Protein AF-A0A523H7Q6-F1 (afdb_monomer_lite)

Secondary structure (DSSP, 8-state):
-THHHHHHHHHHHTSTT--HHHHHHHHHTT--SHHHHHTS-HHHHHHHH---HHHHHHHHHHHTGGGG-

Structure (mmCIF, N/CA/C/O backbone):
data_AF-A0A523H7Q6-F1
#
_entry.id   AF-A0A523H7Q6-F1
#
loop_
_atom_site.group_PDB
_atom_site.id
_atom_site.type_symbol
_atom_site.label_atom_id
_atom_site.label_alt_id
_atom_site.label_comp_id
_atom_site.label_asym_id
_atom_site.label_entity_id
_atom_site.label_seq_id
_atom_site.pdbx_PDB_ins_code
_atom_site.Cartn_x
_atom_site.Cartn_y
_atom_site.Cartn_z
_atom_site.occupancy
_atom_site.B_iso_or_equiv
_atom_site.auth_seq_id
_atom_site.auth_comp_id
_atom_site.auth_asym_id
_atom_site.auth_atom_id
_atom_site.pdbx_PDB_model_num
ATOM 1 N N . SER A 1 1 ? -16.602 4.054 14.950 1.00 51.53 1 SER A N 1
ATOM 2 C CA . SER A 1 1 ? -15.435 4.875 15.309 1.00 51.53 1 SER A CA 1
ATOM 3 C C . SER A 1 1 ? -14.664 5.191 14.047 1.00 51.53 1 SER A C 1
ATOM 5 O O . SER A 1 1 ? -13.835 4.390 13.636 1.00 51.53 1 SER A O 1
ATOM 7 N N . GLU A 1 2 ? -15.001 6.299 13.392 1.00 52.91 2 GLU A N 1
ATOM 8 C CA . GLU A 1 2 ? -14.277 6.807 12.212 1.00 52.91 2 GLU A CA 1
ATOM 9 C C . GLU A 1 2 ? -12.840 7.232 12.582 1.00 52.91 2 GLU A C 1
ATOM 11 O O . GLU A 1 2 ? -11.919 7.058 11.794 1.00 52.91 2 GLU A O 1
ATOM 16 N N . GLU A 1 3 ? -12.621 7.604 13.847 1.00 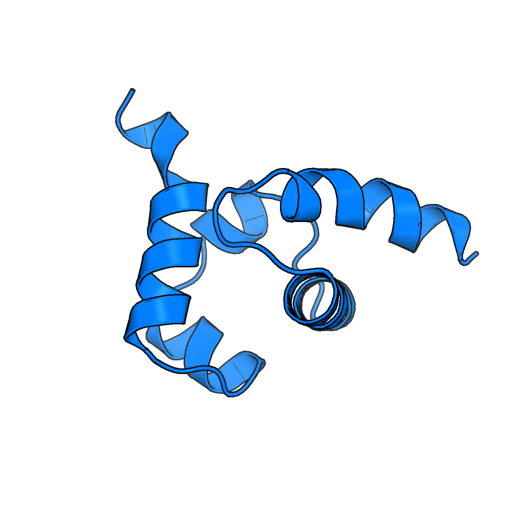49.78 3 GLU A N 1
ATOM 17 C CA . GLU A 1 3 ? -11.328 8.009 14.425 1.00 49.78 3 GLU A CA 1
ATOM 18 C C . GLU A 1 3 ? -10.211 6.941 14.333 1.00 49.78 3 GLU A C 1
ATOM 20 O O . GLU A 1 3 ? -9.031 7.268 14.238 1.00 49.78 3 GLU A O 1
ATOM 25 N N . ASN A 1 4 ? -10.554 5.646 14.307 1.00 51.03 4 ASN A N 1
ATOM 26 C CA . ASN A 1 4 ? -9.551 4.578 14.160 1.00 51.03 4 ASN A CA 1
ATOM 27 C C . ASN A 1 4 ? -9.100 4.381 12.704 1.00 51.03 4 ASN A C 1
ATOM 29 O O . ASN A 1 4 ? -8.021 3.847 12.470 1.00 51.03 4 ASN A O 1
ATOM 33 N N . VAL A 1 5 ? -9.921 4.777 11.726 1.00 53.19 5 VAL A N 1
ATOM 34 C CA . VAL A 1 5 ? -9.563 4.698 10.301 1.00 53.19 5 VAL A CA 1
ATOM 35 C C . VAL A 1 5 ? -8.663 5.871 9.927 1.00 53.19 5 VAL A C 1
ATOM 37 O O . VAL A 1 5 ? -7.733 5.688 9.149 1.00 53.19 5 VAL A O 1
ATOM 40 N N . GLU A 1 6 ? -8.893 7.049 10.516 1.00 52.81 6 GLU A N 1
ATOM 41 C CA . GLU A 1 6 ? -8.065 8.229 10.259 1.00 52.81 6 GLU A CA 1
ATOM 42 C C . GLU A 1 6 ? -6.619 8.040 10.720 1.00 52.81 6 GLU A C 1
ATOM 44 O O . GLU A 1 6 ? -5.731 8.201 9.891 1.00 52.81 6 GLU A O 1
ATOM 49 N N . ASN A 1 7 ? -6.385 7.606 11.966 1.00 54.31 7 ASN A N 1
ATOM 50 C CA . ASN A 1 7 ? -5.025 7.402 12.490 1.00 54.31 7 ASN A CA 1
ATOM 51 C C . ASN A 1 7 ? -4.275 6.256 11.783 1.00 54.31 7 ASN A C 1
ATOM 53 O O . ASN A 1 7 ? -3.080 6.345 11.537 1.00 54.31 7 ASN A O 1
ATOM 57 N N . MET A 1 8 ? -4.968 5.170 11.420 1.00 54.81 8 MET A N 1
ATOM 58 C CA . MET A 1 8 ? -4.352 4.035 10.714 1.00 54.81 8 MET A CA 1
ATOM 59 C C . MET A 1 8 ? -4.024 4.368 9.251 1.00 54.81 8 MET A C 1
ATOM 61 O O . MET A 1 8 ? -3.085 3.829 8.683 1.00 54.81 8 MET A O 1
ATOM 65 N N . ALA A 1 9 ? -4.768 5.279 8.625 1.00 60.22 9 ALA A N 1
ATOM 66 C CA . ALA A 1 9 ? -4.446 5.741 7.282 1.00 60.22 9 ALA A CA 1
ATOM 67 C C . ALA A 1 9 ? -3.239 6.693 7.250 1.00 60.22 9 ALA A C 1
ATOM 69 O O . ALA A 1 9 ? -2.712 6.915 6.163 1.00 60.22 9 ALA A O 1
ATOM 70 N N . GLU A 1 10 ? -2.799 7.271 8.375 1.00 66.12 10 GLU A N 1
ATOM 71 C CA . GLU A 1 10 ? -1.698 8.248 8.377 1.00 66.12 10 GLU A CA 1
ATOM 72 C C . GLU A 1 10 ? -0.359 7.636 7.954 1.00 66.12 10 GLU A C 1
ATOM 74 O O . GLU A 1 10 ? 0.313 8.217 7.100 1.00 66.12 10 GLU A O 1
ATOM 79 N N . ASP A 1 11 ? -0.017 6.440 8.446 1.00 76.38 11 ASP A N 1
ATOM 80 C CA . ASP A 1 11 ? 1.225 5.750 8.064 1.00 76.38 11 ASP A CA 1
ATOM 81 C C . ASP A 1 11 ? 1.273 5.509 6.552 1.00 76.38 11 ASP A C 1
ATOM 83 O O . ASP A 1 11 ? 2.254 5.839 5.887 1.00 76.38 11 ASP A O 1
ATOM 87 N N . LEU A 1 12 ? 0.175 5.008 5.980 1.00 84.50 12 LEU A N 1
ATOM 88 C CA . LEU A 1 12 ? 0.066 4.787 4.539 1.00 84.50 12 LEU A CA 1
ATOM 89 C C . LEU A 1 12 ? 0.075 6.101 3.754 1.00 84.50 12 LEU A C 1
ATOM 91 O O .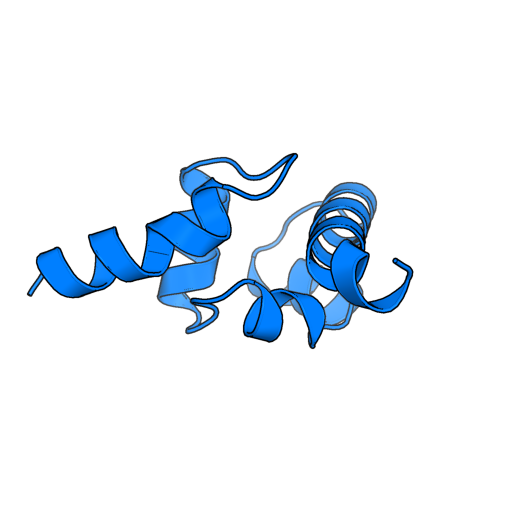 LEU A 1 12 ? 0.772 6.192 2.749 1.00 84.50 12 LEU A O 1
ATOM 95 N N . ARG A 1 13 ? -0.651 7.129 4.213 1.00 84.38 13 ARG A N 1
ATOM 96 C CA . ARG A 1 13 ? -0.703 8.461 3.578 1.00 84.38 13 ARG A CA 1
ATOM 97 C C . ARG A 1 13 ? 0.656 9.157 3.535 1.00 84.38 13 ARG A C 1
ATOM 99 O O . ARG A 1 13 ? 0.839 10.035 2.698 1.00 84.38 13 ARG A O 1
ATOM 106 N N . SER A 1 14 ? 1.582 8.792 4.419 1.00 85.12 14 SER A N 1
ATOM 107 C CA . SER A 1 14 ? 2.942 9.337 4.430 1.00 85.12 14 SER A CA 1
ATOM 108 C C . SER A 1 14 ? 3.871 8.704 3.383 1.00 85.12 14 SER A C 1
ATOM 110 O O . SER A 1 14 ? 4.943 9.249 3.116 1.00 85.12 14 SER A O 1
ATOM 112 N N . LEU A 1 15 ? 3.468 7.585 2.763 1.00 90.44 15 LEU A N 1
ATOM 113 C CA . LEU A 1 15 ? 4.270 6.902 1.751 1.00 90.44 15 LEU A CA 1
ATOM 114 C C . LEU A 1 15 ? 4.320 7.692 0.444 1.00 90.44 15 LEU A C 1
ATOM 116 O O . LEU A 1 15 ? 3.303 8.131 -0.096 1.00 90.44 15 LEU A O 1
ATOM 120 N N . GLU A 1 16 ? 5.524 7.808 -0.110 1.00 90.06 16 GLU A N 1
ATOM 121 C CA . GLU A 1 16 ? 5.724 8.406 -1.424 1.00 90.06 16 GLU A CA 1
ATOM 122 C C . GLU A 1 16 ? 4.924 7.646 -2.495 1.00 90.06 16 GLU A C 1
ATOM 124 O O . GLU A 1 16 ? 5.004 6.422 -2.618 1.00 90.06 16 GLU A O 1
ATOM 129 N N . GLY A 1 17 ? 4.135 8.388 -3.274 1.00 89.31 17 GLY A N 1
ATOM 130 C CA . GLY A 1 17 ? 3.262 7.829 -4.306 1.00 89.31 17 GLY A CA 1
ATOM 131 C C . GLY A 1 17 ? 1.900 7.338 -3.804 1.00 89.31 17 GLY A C 1
ATOM 132 O O . GLY A 1 17 ? 1.076 6.949 -4.632 1.00 89.31 17 GLY A O 1
ATOM 133 N N . MET A 1 18 ? 1.625 7.389 -2.494 1.00 94.19 18 MET A N 1
ATOM 134 C CA . MET A 1 18 ? 0.296 7.102 -1.950 1.00 94.19 18 MET A CA 1
ATOM 135 C C . MET A 1 18 ? -0.659 8.278 -2.177 1.00 94.19 18 MET A C 1
ATOM 137 O O . MET A 1 18 ? -0.333 9.428 -1.887 1.00 94.19 18 MET A O 1
ATOM 141 N N . ASP A 1 19 ? 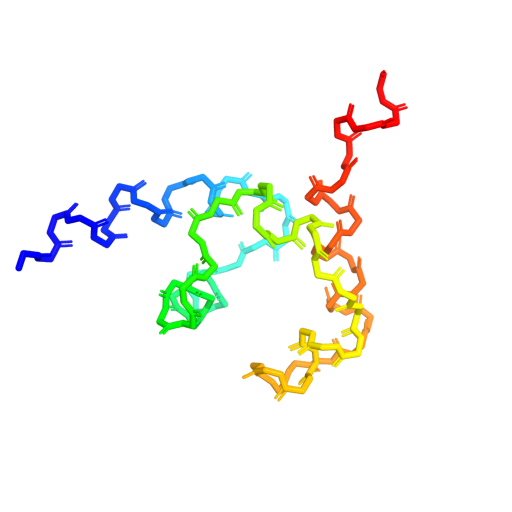-1.878 7.982 -2.627 1.00 92.06 19 ASP A N 1
ATOM 142 C CA . ASP A 1 19 ? -2.996 8.926 -2.593 1.00 92.06 19 ASP A CA 1
ATOM 143 C C . ASP A 1 19 ? -4.100 8.470 -1.633 1.00 92.06 19 ASP A C 1
ATOM 145 O O . ASP A 1 19 ? -4.155 7.322 -1.187 1.00 92.06 19 ASP A O 1
ATOM 149 N N . SER A 1 20 ? -4.990 9.403 -1.293 1.00 89.50 20 SER A N 1
ATOM 150 C CA . SER A 1 20 ? -6.062 9.184 -0.320 1.00 89.50 20 SER A CA 1
ATOM 151 C C . SER A 1 20 ? -7.044 8.083 -0.724 1.00 89.50 20 SER A C 1
ATOM 153 O O . SER A 1 20 ? -7.620 7.443 0.155 1.00 89.50 20 SER A O 1
ATOM 155 N N . GLU A 1 21 ? -7.258 7.873 -2.025 1.00 90.88 21 GLU A N 1
ATOM 156 C CA . GLU A 1 21 ? -8.156 6.836 -2.534 1.00 90.88 21 GLU A CA 1
ATOM 157 C C . GLU A 1 21 ? -7.546 5.452 -2.310 1.00 90.88 21 GLU A C 1
ATOM 159 O O . GLU A 1 21 ? -8.155 4.620 -1.638 1.00 90.88 21 GLU A O 1
ATOM 164 N N . THR A 1 22 ? -6.300 5.262 -2.745 1.00 92.88 22 THR A N 1
ATOM 165 C CA . THR A 1 22 ? -5.536 4.021 -2.557 1.00 92.88 22 THR A CA 1
ATOM 166 C C . THR A 1 22 ? -5.370 3.697 -1.071 1.00 92.88 22 THR A C 1
ATOM 168 O O . THR A 1 22 ? -5.601 2.564 -0.653 1.00 92.88 22 THR A O 1
ATOM 171 N N . ALA A 1 23 ? -5.031 4.690 -0.241 1.00 92.06 23 ALA A N 1
ATOM 172 C CA . ALA A 1 23 ? -4.880 4.502 1.203 1.00 92.06 23 ALA A CA 1
ATOM 173 C C . ALA A 1 23 ? -6.188 4.045 1.869 1.00 92.06 23 ALA A C 1
ATOM 175 O O . ALA A 1 23 ? -6.171 3.186 2.752 1.00 92.06 23 ALA A O 1
ATOM 176 N N . ARG A 1 24 ? -7.333 4.594 1.438 1.00 90.06 24 ARG A N 1
ATOM 177 C CA . ARG A 1 24 ? -8.651 4.173 1.931 1.00 90.06 24 ARG A CA 1
ATOM 178 C C . ARG A 1 24 ? -8.967 2.742 1.507 1.00 90.06 24 ARG A C 1
ATOM 180 O O . ARG A 1 24 ? -9.394 1.956 2.348 1.00 90.06 24 ARG A O 1
ATOM 187 N N . GLU A 1 25 ? -8.750 2.396 0.241 1.00 92.94 25 GLU A N 1
ATOM 188 C CA . GLU A 1 25 ? -9.000 1.038 -0.256 1.00 92.94 25 GLU A CA 1
ATOM 189 C C . GLU A 1 25 ? -8.138 0.001 0.468 1.00 92.94 25 GLU A C 1
ATOM 191 O O . GLU A 1 25 ? -8.650 -1.029 0.904 1.00 92.94 25 GLU A O 1
ATOM 196 N N . LEU A 1 26 ? -6.855 0.295 0.684 1.00 93.44 26 LEU A N 1
ATOM 197 C CA . LEU A 1 26 ? -5.959 -0.540 1.487 1.00 93.44 26 LEU A CA 1
ATOM 198 C C . LEU A 1 26 ? -6.480 -0.720 2.919 1.00 93.44 26 LEU A C 1
ATOM 200 O O . LEU A 1 26 ? -6.578 -1.853 3.403 1.00 93.44 26 LEU A O 1
ATOM 204 N N . ALA A 1 27 ? -6.902 0.368 3.569 1.00 90.56 27 ALA A N 1
ATOM 205 C CA . ALA A 1 27 ? -7.445 0.322 4.924 1.00 90.56 27 ALA A CA 1
ATOM 206 C C . ALA A 1 27 ? -8.729 -0.524 5.019 1.00 90.56 27 ALA A C 1
ATOM 208 O O . ALA A 1 27 ? -8.896 -1.282 5.980 1.00 90.56 27 ALA A O 1
ATOM 209 N N . GLU A 1 28 ? -9.610 -0.451 4.015 1.00 91.38 28 GLU A N 1
ATOM 210 C CA . GLU A 1 28 ? -10.813 -1.291 3.902 1.00 91.38 28 GLU A CA 1
ATOM 211 C C . GLU A 1 28 ? -10.478 -2.781 3.740 1.00 91.38 28 GLU A C 1
ATOM 213 O O . GLU A 1 28 ? -11.237 -3.641 4.191 1.00 91.38 28 GLU A O 1
ATOM 218 N N . LYS A 1 29 ? -9.322 -3.100 3.148 1.00 93.25 29 LYS A N 1
ATOM 219 C CA . LYS A 1 29 ? -8.795 -4.468 3.009 1.00 93.25 29 LYS A CA 1
ATOM 220 C C . LYS A 1 29 ? -7.974 -4.933 4.213 1.00 93.25 29 LYS A C 1
ATOM 222 O O . LYS A 1 29 ? -7.481 -6.057 4.216 1.00 93.25 29 LYS A O 1
ATOM 227 N N . GLY A 1 30 ? -7.858 -4.104 5.251 1.00 90.88 30 GLY A N 1
ATOM 228 C CA . GLY A 1 30 ? -7.108 -4.422 6.465 1.00 90.88 30 GLY A CA 1
ATOM 229 C C . GLY A 1 30 ? -5.602 -4.183 6.357 1.00 90.88 30 GLY A C 1
ATOM 230 O O . GLY A 1 30 ? -4.885 -4.517 7.295 1.00 90.88 30 GLY A O 1
ATOM 231 N N . ILE A 1 31 ? -5.131 -3.573 5.269 1.00 93.69 31 ILE A N 1
ATOM 232 C CA . ILE A 1 31 ? -3.752 -3.113 5.114 1.00 93.69 31 ILE A CA 1
ATOM 233 C C . ILE A 1 31 ? -3.689 -1.713 5.705 1.00 93.69 31 ILE A C 1
ATOM 235 O O . ILE A 1 31 ? -4.232 -0.769 5.137 1.00 93.69 31 ILE A O 1
ATOM 239 N N . LYS A 1 32 ? -3.108 -1.594 6.898 1.00 90.44 32 LYS A N 1
ATOM 240 C CA . LYS A 1 32 ? -3.214 -0.372 7.710 1.00 90.44 32 LYS A CA 1
ATOM 241 C C . LYS A 1 32 ? -1.882 0.248 8.076 1.00 90.44 32 LYS A C 1
ATOM 243 O O . LYS A 1 32 ? -1.856 1.343 8.606 1.00 90.44 32 LYS A O 1
ATOM 248 N N . THR A 1 33 ? -0.787 -0.451 7.830 1.00 91.75 33 THR A N 1
ATOM 249 C CA . THR A 1 33 ? 0.552 0.039 8.135 1.00 91.75 33 THR A CA 1
ATOM 250 C C . THR A 1 33 ? 1.444 -0.125 6.920 1.00 91.75 33 THR A C 1
ATOM 252 O O . THR A 1 33 ? 1.169 -0.936 6.028 1.00 91.75 33 THR A O 1
ATOM 255 N N . GLN A 1 34 ? 2.546 0.622 6.904 1.00 92.88 34 GLN A N 1
ATOM 256 C CA . GLN A 1 34 ? 3.603 0.433 5.917 1.00 92.88 34 GLN A CA 1
ATOM 257 C C . GLN A 1 34 ? 4.089 -1.025 5.882 1.00 92.88 34 GLN A C 1
ATOM 259 O O . GLN A 1 34 ? 4.275 -1.572 4.801 1.00 92.88 34 GLN A O 1
ATOM 264 N N . GLU A 1 35 ? 4.248 -1.670 7.041 1.00 93.44 35 GLU A N 1
ATOM 265 C CA . GLU A 1 35 ? 4.676 -3.072 7.129 1.00 93.44 35 GLU A CA 1
ATOM 266 C C . GLU A 1 35 ? 3.671 -4.021 6.465 1.00 93.44 35 GLU A C 1
ATOM 268 O O . GLU A 1 35 ? 4.068 -4.875 5.678 1.00 93.44 35 GLU A O 1
ATOM 273 N N . ASN A 1 36 ? 2.363 -3.824 6.684 1.00 94.88 36 ASN A N 1
ATOM 274 C CA . ASN A 1 36 ? 1.343 -4.640 6.018 1.00 94.88 36 ASN A CA 1
ATOM 275 C C . ASN A 1 36 ? 1.436 -4.535 4.492 1.00 94.88 36 ASN A C 1
ATOM 277 O O . ASN A 1 36 ? 1.246 -5.531 3.802 1.00 94.88 36 ASN A O 1
ATOM 281 N N . LEU A 1 37 ? 1.713 -3.336 3.969 1.00 95.81 37 LEU A N 1
ATOM 282 C CA . LEU A 1 37 ? 1.892 -3.121 2.535 1.00 95.81 37 LEU A CA 1
ATOM 283 C C . LEU A 1 37 ? 3.217 -3.715 2.030 1.00 95.81 37 LEU A C 1
ATOM 285 O O . LEU A 1 37 ? 3.250 -4.300 0.950 1.00 95.81 37 LEU A O 1
ATOM 289 N N . ALA A 1 38 ? 4.296 -3.601 2.807 1.00 95.94 38 ALA A N 1
ATOM 290 C CA . ALA A 1 38 ? 5.607 -4.156 2.476 1.00 95.94 38 ALA A CA 1
ATOM 291 C C . ALA A 1 38 ? 5.590 -5.693 2.387 1.00 95.94 38 ALA A C 1
ATOM 293 O O . ALA A 1 38 ? 6.345 -6.272 1.600 1.00 95.94 38 ALA A O 1
ATOM 294 N N . ASP A 1 39 ? 4.708 -6.352 3.133 1.00 96.38 39 ASP A N 1
ATOM 295 C CA . ASP A 1 39 ? 4.547 -7.808 3.114 1.00 96.38 39 ASP A CA 1
ATOM 296 C C . ASP A 1 39 ? 3.784 -8.335 1.885 1.00 96.38 39 ASP A C 1
ATOM 298 O O . ASP A 1 39 ? 3.855 -9.528 1.588 1.00 96.38 39 ASP A O 1
ATOM 302 N N . LEU A 1 40 ? 3.094 -7.476 1.124 1.00 97.62 40 LEU A N 1
ATOM 303 C CA . LEU A 1 40 ? 2.329 -7.908 -0.050 1.00 97.62 40 LEU A CA 1
ATOM 304 C C . LEU A 1 40 ? 3.217 -8.263 -1.253 1.00 97.62 40 LEU A C 1
ATOM 306 O O . LEU A 1 40 ? 4.270 -7.663 -1.504 1.00 97.62 40 LEU A O 1
ATOM 310 N N . ALA A 1 41 ? 2.752 -9.218 -2.061 1.00 98.19 41 ALA A N 1
ATOM 311 C CA . ALA A 1 41 ? 3.233 -9.380 -3.427 1.00 98.19 41 ALA A CA 1
ATOM 312 C C . ALA A 1 41 ? 2.576 -8.346 -4.358 1.00 98.19 41 ALA A C 1
ATOM 314 O O . ALA A 1 41 ? 1.469 -7.868 -4.109 1.00 98.19 41 ALA A O 1
ATOM 315 N N . VAL A 1 42 ? 3.258 -8.010 -5.458 1.00 98.00 42 VAL A N 1
ATOM 316 C CA . VAL A 1 42 ? 2.733 -7.063 -6.460 1.00 98.00 42 VAL A CA 1
ATOM 317 C C . VAL A 1 42 ? 1.426 -7.571 -7.059 1.00 98.00 42 VAL A C 1
ATOM 319 O O . VAL A 1 42 ? 0.461 -6.813 -7.130 1.00 98.00 42 VAL A O 1
ATOM 322 N N . ASP A 1 43 ? 1.379 -8.850 -7.429 1.00 98.00 43 ASP A N 1
ATOM 323 C CA . ASP A 1 43 ? 0.190 -9.462 -8.025 1.00 98.00 43 ASP A CA 1
ATOM 324 C C . ASP A 1 43 ? -0.991 -9.471 -7.040 1.00 98.00 43 ASP A C 1
ATOM 326 O O . ASP A 1 43 ? -2.104 -9.118 -7.424 1.00 98.00 43 ASP A O 1
ATOM 330 N N . ASP A 1 44 ? -0.739 -9.739 -5.752 1.00 97.94 44 ASP A N 1
ATOM 331 C CA . ASP A 1 44 ? -1.772 -9.695 -4.708 1.00 97.94 44 ASP A CA 1
ATOM 332 C C . ASP A 1 44 ? -2.379 -8.293 -4.579 1.00 97.94 44 ASP A C 1
ATOM 334 O O . ASP A 1 44 ? -3.598 -8.143 -4.494 1.00 97.94 44 ASP A O 1
ATOM 338 N N . LEU A 1 45 ? -1.546 -7.246 -4.596 1.00 97.44 45 LEU A N 1
ATOM 339 C CA . LEU A 1 45 ? -2.016 -5.864 -4.506 1.00 97.44 45 LEU A CA 1
ATOM 340 C C . LEU A 1 45 ? -2.829 -5.456 -5.746 1.00 97.44 45 LEU A C 1
ATOM 342 O O . LEU A 1 45 ? -3.903 -4.861 -5.614 1.00 97.44 45 LEU A O 1
ATOM 346 N N . VAL A 1 46 ? -2.359 -5.818 -6.944 1.00 97.88 46 VAL A N 1
ATOM 347 C CA . VAL A 1 46 ? -3.091 -5.611 -8.207 1.00 97.88 46 VAL A CA 1
ATOM 348 C C . VAL A 1 46 ? -4.451 -6.297 -8.154 1.00 97.88 46 VAL A C 1
ATOM 350 O O . VAL A 1 46 ? -5.473 -5.703 -8.503 1.00 97.88 46 VAL A O 1
ATOM 353 N N . GLU A 1 47 ? -4.509 -7.539 -7.683 1.00 97.00 47 GLU A N 1
ATOM 354 C CA . GLU A 1 47 ? -5.766 -8.270 -7.578 1.00 97.00 47 GLU A CA 1
ATOM 355 C C . GLU A 1 47 ? -6.702 -7.693 -6.511 1.00 97.00 47 GLU A C 1
ATOM 357 O O . GLU A 1 47 ? -7.921 -7.682 -6.725 1.00 97.00 47 GLU A O 1
ATOM 362 N N . MET A 1 48 ? -6.149 -7.197 -5.403 1.00 95.81 48 MET A N 1
ATOM 363 C CA . MET A 1 48 ? -6.888 -6.721 -4.234 1.00 95.81 48 MET A CA 1
ATOM 364 C C . MET A 1 48 ? -7.630 -5.404 -4.479 1.00 95.81 48 MET A C 1
ATOM 366 O O . MET A 1 48 ? -8.798 -5.295 -4.089 1.00 95.81 48 MET A O 1
ATOM 370 N N . ILE A 1 49 ? -6.969 -4.428 -5.108 1.00 95.25 49 ILE A N 1
ATOM 371 C CA . ILE A 1 49 ? -7.507 -3.068 -5.317 1.00 95.25 49 ILE A CA 1
ATOM 372 C C . ILE A 1 49 ? -7.586 -2.655 -6.798 1.00 95.25 49 ILE A C 1
ATOM 374 O O . ILE A 1 49 ? -7.962 -1.537 -7.114 1.00 95.25 49 ILE A O 1
ATOM 378 N N . LYS A 1 50 ? -7.293 -3.571 -7.732 1.00 96.12 50 LYS A N 1
ATOM 379 C CA . LYS A 1 50 ? -7.471 -3.375 -9.187 1.00 96.12 50 LYS A CA 1
ATOM 380 C C . LYS A 1 50 ? -6.699 -2.179 -9.766 1.00 96.12 50 LYS A C 1
ATOM 382 O O . LYS A 1 50 ? -7.168 -1.537 -10.703 1.00 96.12 50 LYS A O 1
ATOM 387 N N . ILE A 1 51 ? -5.498 -1.926 -9.246 1.00 95.56 51 ILE A N 1
ATOM 388 C CA . ILE A 1 51 ? -4.567 -0.915 -9.772 1.00 95.56 51 ILE A CA 1
ATOM 389 C C . ILE A 1 51 ? -3.599 -1.511 -10.800 1.00 95.56 51 ILE A C 1
ATOM 391 O O . ILE A 1 51 ? -3.500 -2.730 -10.944 1.00 95.56 51 ILE A O 1
ATOM 395 N N . ASP A 1 52 ? -2.867 -0.658 -11.517 1.00 96.69 52 ASP A N 1
ATOM 396 C CA . ASP A 1 52 ? -1.849 -1.122 -12.454 1.00 96.69 52 ASP A CA 1
ATOM 397 C C . ASP A 1 52 ? -0.632 -1.745 -11.742 1.00 96.69 52 ASP A C 1
ATOM 399 O O . ASP A 1 52 ? -0.268 -1.378 -10.621 1.00 96.69 52 ASP A O 1
ATOM 403 N N . THR A 1 53 ? 0.011 -2.699 -12.418 1.00 97.56 53 THR A N 1
ATOM 404 C CA . THR A 1 53 ? 1.147 -3.461 -11.882 1.00 97.56 53 THR A CA 1
ATOM 405 C C . THR A 1 53 ? 2.358 -2.591 -11.557 1.00 97.56 53 THR A C 1
ATOM 407 O O . THR A 1 53 ? 3.057 -2.872 -10.584 1.00 97.56 53 THR A O 1
ATOM 410 N N . GLU A 1 54 ? 2.627 -1.539 -12.336 1.00 97.31 54 GLU A N 1
ATOM 411 C CA . GLU A 1 54 ? 3.792 -0.686 -12.092 1.00 97.31 54 GLU A CA 1
ATOM 412 C C . GLU A 1 54 ? 3.573 0.164 -10.840 1.00 97.31 54 GLU A C 1
ATOM 414 O O . GLU A 1 54 ? 4.435 0.206 -9.968 1.00 97.31 54 GLU A O 1
ATOM 419 N N . ARG A 1 55 ? 2.387 0.748 -10.673 1.00 96.19 55 ARG A N 1
ATOM 420 C CA . ARG A 1 55 ? 1.991 1.464 -9.460 1.00 96.19 55 ARG A CA 1
ATOM 421 C C . ARG A 1 55 ? 2.003 0.561 -8.235 1.00 96.19 55 ARG A C 1
ATOM 423 O O . ARG A 1 55 ? 2.552 0.957 -7.210 1.00 96.19 55 ARG A O 1
ATOM 430 N N . ALA A 1 56 ? 1.455 -0.650 -8.331 1.00 97.38 56 ALA A N 1
ATOM 431 C CA . ALA A 1 56 ? 1.505 -1.620 -7.237 1.00 97.38 56 ALA A CA 1
ATOM 432 C C . ALA A 1 56 ? 2.952 -1.929 -6.826 1.00 97.38 56 ALA A C 1
ATOM 434 O O . ALA A 1 56 ? 3.289 -1.916 -5.640 1.00 97.38 56 ALA A O 1
ATOM 435 N N . LYS A 1 57 ? 3.831 -2.139 -7.811 1.00 97.69 57 LYS A N 1
ATOM 436 C CA . LYS A 1 57 ? 5.260 -2.356 -7.586 1.00 97.69 57 LYS A CA 1
ATOM 437 C C . LYS A 1 57 ? 5.926 -1.155 -6.920 1.00 97.69 57 LYS A C 1
ATOM 439 O O . LYS A 1 57 ? 6.664 -1.364 -5.961 1.00 97.69 57 LYS A O 1
ATOM 444 N N . GLN A 1 58 ? 5.668 0.066 -7.389 1.00 97.06 58 GLN A N 1
ATOM 445 C CA . GLN A 1 58 ? 6.218 1.284 -6.785 1.00 97.06 58 GLN A CA 1
ATOM 446 C C . GLN A 1 58 ? 5.805 1.397 -5.316 1.00 97.06 58 GLN A C 1
ATOM 448 O O . GLN A 1 58 ? 6.670 1.508 -4.456 1.00 97.06 58 GLN A O 1
ATOM 453 N N . LEU A 1 59 ? 4.513 1.259 -5.008 1.00 96.62 59 LEU A N 1
ATOM 454 C CA . LEU A 1 59 ? 4.003 1.348 -3.636 1.00 96.62 59 LEU A CA 1
ATOM 455 C C . LEU A 1 59 ? 4.631 0.302 -2.704 1.00 96.62 59 LEU A C 1
ATOM 457 O O . LEU A 1 59 ? 5.053 0.637 -1.597 1.00 96.62 59 LEU A O 1
ATOM 461 N N . ILE A 1 60 ? 4.744 -0.950 -3.155 1.00 96.75 60 ILE A N 1
ATOM 462 C CA . ILE A 1 60 ? 5.374 -2.023 -2.370 1.00 96.75 60 ILE A CA 1
ATOM 463 C C . ILE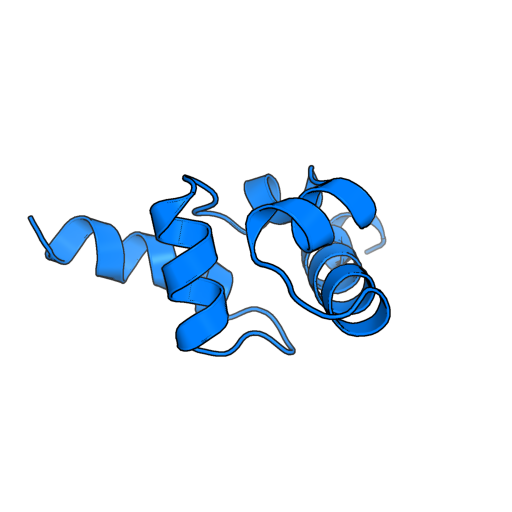 A 1 60 ? 6.870 -1.760 -2.187 1.00 96.75 60 ILE A C 1
ATOM 465 O O . ILE A 1 60 ? 7.398 -1.955 -1.094 1.00 96.75 60 ILE A O 1
ATOM 469 N N . MET A 1 61 ? 7.575 -1.308 -3.226 1.00 96.19 61 MET A N 1
ATOM 470 C CA . MET A 1 61 ? 8.997 -0.979 -3.110 1.00 96.19 61 MET A CA 1
ATOM 471 C C . MET A 1 61 ? 9.239 0.201 -2.166 1.00 96.19 61 MET A C 1
ATOM 473 O O . MET A 1 61 ? 10.141 0.113 -1.33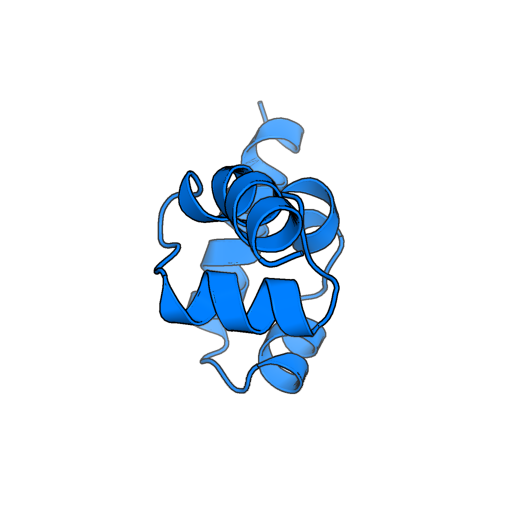5 1.00 96.19 61 MET A O 1
ATOM 477 N N . THR A 1 62 ? 8.415 1.249 -2.232 1.00 95.56 62 THR A N 1
ATOM 478 C CA . THR A 1 62 ? 8.448 2.374 -1.288 1.00 95.56 62 THR A CA 1
ATOM 479 C C . THR A 1 62 ? 8.212 1.889 0.137 1.00 95.56 62 THR A C 1
ATOM 481 O O . THR A 1 62 ? 8.983 2.220 1.036 1.00 95.56 62 THR A O 1
ATOM 484 N N . ALA A 1 63 ? 7.208 1.036 0.355 1.00 95.25 63 ALA A N 1
ATOM 485 C CA . ALA A 1 63 ? 6.940 0.467 1.672 1.00 95.25 63 ALA A CA 1
ATOM 486 C C . ALA A 1 63 ? 8.117 -0.378 2.206 1.00 95.25 63 ALA A C 1
ATOM 488 O O . ALA A 1 63 ? 8.377 -0.382 3.409 1.00 95.25 63 ALA A O 1
ATOM 489 N N . ARG A 1 64 ? 8.875 -1.038 1.321 1.00 95.75 64 ARG A N 1
ATOM 490 C CA . ARG A 1 64 ? 10.078 -1.826 1.653 1.00 95.75 64 ARG A CA 1
ATOM 491 C C . ARG A 1 64 ? 11.362 -1.009 1.777 1.00 95.75 64 ARG A C 1
ATOM 493 O O . ARG A 1 64 ? 12.383 -1.581 2.152 1.00 95.75 64 ARG A O 1
ATOM 500 N N . ALA A 1 65 ? 11.347 0.290 1.478 1.00 93.12 65 ALA A N 1
ATOM 501 C CA . ALA A 1 65 ? 12.552 1.121 1.489 1.00 93.12 65 ALA A CA 1
ATOM 502 C C . ALA A 1 65 ? 13.394 0.991 2.781 1.00 93.12 65 ALA A C 1
ATOM 504 O O . ALA A 1 65 ? 14.614 0.875 2.655 1.00 93.12 65 ALA A O 1
ATOM 505 N N . PRO A 1 66 ? 12.810 0.899 3.999 1.00 89.88 66 PRO A N 1
ATOM 506 C CA . PRO A 1 66 ? 13.598 0.726 5.223 1.00 89.88 66 PRO A CA 1
ATOM 507 C C . PRO A 1 66 ? 14.404 -0.575 5.305 1.00 89.88 66 PRO A C 1
ATOM 509 O O . PRO A 1 66 ? 15.360 -0.637 6.068 1.00 89.88 66 PRO A O 1
ATOM 512 N N . TRP A 1 67 ? 14.050 -1.621 4.551 1.00 88.81 67 TRP A N 1
ATOM 513 C CA . TRP A 1 67 ? 14.798 -2.888 4.543 1.00 88.81 67 TRP A CA 1
ATOM 514 C C . TRP A 1 67 ? 16.096 -2.814 3.733 1.00 88.81 67 TRP A C 1
ATOM 516 O O . TRP A 1 67 ? 16.938 -3.705 3.839 1.00 88.81 67 TRP A O 1
ATOM 526 N N . PHE A 1 68 ? 16.247 -1.775 2.910 1.00 82.81 68 PHE A N 1
ATOM 527 C CA . PHE A 1 68 ? 17.409 -1.556 2.050 1.00 82.81 68 PHE A CA 1
ATOM 528 C C . PHE A 1 68 ? 18.311 -0.408 2.534 1.00 82.81 68 PHE A C 1
ATOM 530 O O . PHE A 1 68 ? 19.288 -0.095 1.850 1.00 82.81 68 PHE A O 1
ATOM 537 N N . ALA A 1 69 ? 17.967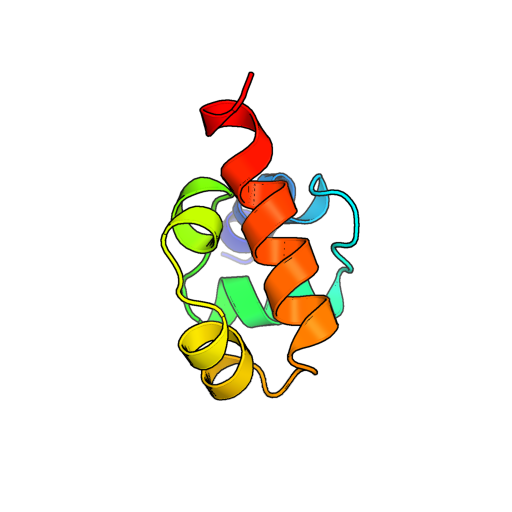 0.225 3.662 1.00 74.69 69 ALA A N 1
ATOM 538 C CA . ALA A 1 69 ? 18.670 1.365 4.253 1.00 74.69 69 ALA A CA 1
ATOM 539 C C . ALA A 1 69 ? 19.720 0.951 5.297 1.00 74.69 69 ALA A C 1
ATOM 541 O O . ALA A 1 69 ? 19.554 -0.115 5.934 1.00 74.69 69 ALA A O 1
#

Sequence (69 aa):
SEENVENMAEDLRSLEGMDSETARELAEKGIKTQENLADLAVDDLVEMIKIDTERAKQLIMTARAPWFA

Radius of gyration: 11.26 Å; chains: 1; bounding box: 34×19×28 Å

pLDDT: mean 87.48, std 14.38, range [49.78, 98.19]

Foldseek 3Di:
DVVVLVVLLPQLCPFPLDDPVLSSLCVVVVNRHLVSLLPDDLVRSCVSRVDDSVSSVSSNVSSCVVVVD